Protein AF-A0A6B1GUC0-F1 (afdb_monomer_lite)

Sequence (117 aa):
MDTLRASFIAQIESIDLVAGLETDGDEVRFVRPDGSGQDVEWRVRIDSLELESGEGEGAQVLGRVRSAWSADGRPITVQQGPAGLVTDMPQWLLDAGLAPAECWALWDEEAKAWGWT

Secondary structure (DSSP, 8-state):
-HHHHHHHHHHHHTSTT-EEEEEETTEEEEEEE-SSS-EEEEEEEEEEEEEEEPSSTTPPEEEEEEEEEEETTEEPPEEEETTEEEE---HHHHHTT--SSEEEEEEETTTTEEEE-

Structure (mmCIF, N/CA/C/O backbone):
data_AF-A0A6B1GUC0-F1
#
_entry.id   AF-A0A6B1GUC0-F1
#
loop_
_atom_site.group_PDB
_atom_site.id
_atom_site.type_symbol
_atom_site.label_atom_id
_atom_site.label_alt_id
_atom_site.label_comp_id
_atom_site.label_asym_id
_atom_site.label_entity_id
_atom_site.label_seq_id
_atom_site.pdbx_PDB_ins_code
_atom_site.Cartn_x
_atom_site.Cartn_y
_atom_site.Cartn_z
_atom_site.occupancy
_atom_site.B_iso_or_equiv
_atom_site.auth_seq_id
_atom_site.auth_comp_id
_atom_site.auth_asym_id
_atom_site.auth_atom_id
_atom_site.pdbx_PDB_model_num
ATOM 1 N N . MET A 1 1 ? 0.705 -3.243 -1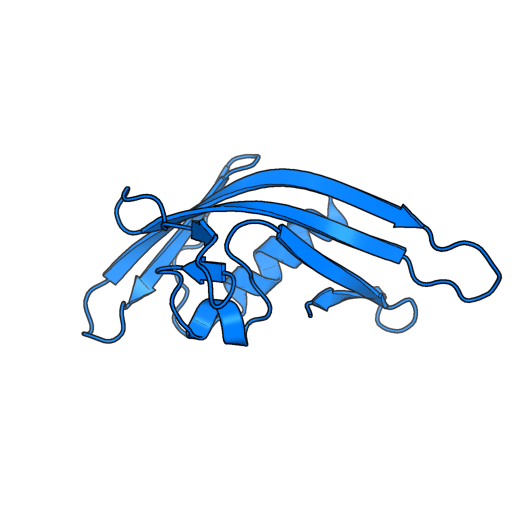8.121 1.00 55.38 1 MET A N 1
ATOM 2 C CA . MET A 1 1 ? -0.199 -2.556 -17.171 1.00 55.38 1 MET A CA 1
ATOM 3 C C . MET A 1 1 ? -0.752 -3.523 -16.135 1.00 55.38 1 MET A C 1
ATOM 5 O O . MET A 1 1 ? -0.598 -3.230 -14.959 1.00 55.38 1 MET A O 1
ATOM 9 N N . ASP A 1 2 ? -1.275 -4.688 -16.534 1.00 68.38 2 ASP A N 1
ATOM 10 C CA . ASP A 1 2 ? -1.741 -5.728 -15.594 1.00 68.38 2 ASP A CA 1
ATOM 11 C C . ASP A 1 2 ? -0.697 -6.140 -14.540 1.00 68.38 2 ASP A C 1
ATOM 13 O O . ASP A 1 2 ? -1.024 -6.309 -13.372 1.00 68.38 2 ASP A O 1
ATOM 17 N N . THR A 1 3 ? 0.584 -6.204 -14.917 1.00 85.31 3 THR A N 1
ATOM 18 C CA . THR A 1 3 ? 1.670 -6.595 -14.003 1.00 85.31 3 THR A CA 1
ATOM 19 C C . THR A 1 3 ? 1.947 -5.577 -12.894 1.00 85.31 3 THR A C 1
ATOM 21 O O . THR A 1 3 ? 2.282 -5.979 -11.785 1.00 85.31 3 THR A O 1
ATOM 24 N N . LEU A 1 4 ? 1.798 -4.271 -13.161 1.00 88.50 4 LEU A N 1
ATOM 25 C CA . LEU A 1 4 ? 1.992 -3.228 -12.144 1.00 88.50 4 LEU A CA 1
ATOM 26 C C . LEU A 1 4 ? 0.839 -3.242 -11.137 1.00 88.50 4 LEU A C 1
ATOM 28 O O . LEU A 1 4 ? 1.078 -3.196 -9.935 1.00 88.50 4 LEU A O 1
ATOM 32 N N . ARG A 1 5 ? -0.403 -3.378 -11.624 1.00 91.00 5 ARG A N 1
ATOM 33 C CA . ARG A 1 5 ? -1.581 -3.546 -10.763 1.00 91.00 5 ARG A CA 1
ATOM 34 C C . ARG A 1 5 ? -1.455 -4.786 -9.890 1.00 91.00 5 ARG A C 1
ATOM 36 O O . ARG A 1 5 ? -1.611 -4.686 -8.681 1.00 91.00 5 ARG A O 1
ATOM 43 N N . ALA A 1 6 ? -1.172 -5.934 -10.502 1.00 91.00 6 ALA A N 1
ATOM 44 C CA . ALA A 1 6 ? -1.032 -7.190 -9.780 1.00 91.00 6 ALA A CA 1
ATOM 45 C C . ALA A 1 6 ? 0.076 -7.102 -8.724 1.00 91.00 6 ALA A C 1
ATOM 47 O O . ALA A 1 6 ? -0.121 -7.558 -7.605 1.00 91.00 6 ALA A O 1
ATOM 48 N N . SER A 1 7 ? 1.198 -6.447 -9.042 1.00 91.50 7 SER A N 1
ATOM 49 C CA . SER A 1 7 ? 2.263 -6.221 -8.063 1.00 91.50 7 SER A CA 1
ATOM 50 C C . SER A 1 7 ? 1.842 -5.294 -6.924 1.00 91.50 7 SER A C 1
ATOM 52 O O . SER A 1 7 ? 2.177 -5.551 -5.775 1.00 91.50 7 SER A O 1
ATOM 54 N N . PHE A 1 8 ? 1.077 -4.239 -7.210 1.00 92.31 8 PHE A N 1
ATOM 55 C CA . PHE A 1 8 ? 0.575 -3.332 -6.176 1.00 92.31 8 PHE A CA 1
ATOM 56 C C . PHE A 1 8 ? -0.365 -4.061 -5.213 1.00 92.31 8 PHE A C 1
ATOM 58 O O . PHE A 1 8 ? -0.264 -3.917 -3.999 1.00 92.31 8 PHE A O 1
ATOM 65 N N . ILE A 1 9 ? -1.244 -4.903 -5.754 1.00 92.69 9 ILE A N 1
ATOM 66 C CA . ILE A 1 9 ? -2.145 -5.742 -4.961 1.00 92.69 9 ILE A CA 1
ATOM 67 C C . ILE A 1 9 ? -1.348 -6.768 -4.146 1.00 92.69 9 ILE A C 1
ATOM 69 O O . ILE A 1 9 ? -1.611 -6.930 -2.959 1.00 92.69 9 ILE A O 1
ATOM 73 N N . ALA A 1 10 ? -0.339 -7.409 -4.744 1.00 92.12 10 ALA A N 1
ATOM 74 C CA . ALA A 1 10 ? 0.543 -8.338 -4.039 1.00 92.12 10 ALA A CA 1
ATOM 75 C C . ALA A 1 10 ? 1.339 -7.648 -2.918 1.00 92.12 10 ALA A C 1
ATOM 77 O O . ALA A 1 10 ? 1.561 -8.245 -1.868 1.00 92.12 10 ALA A O 1
ATOM 78 N N . GLN A 1 11 ? 1.721 -6.380 -3.101 1.00 91.94 11 GLN A N 1
ATOM 79 C CA . GLN A 1 11 ? 2.369 -5.585 -2.060 1.00 91.94 11 GLN A CA 1
ATOM 80 C C . GLN A 1 11 ? 1.440 -5.369 -0.863 1.00 91.94 11 GLN A C 1
ATOM 82 O O . GLN A 1 11 ? 1.884 -5.499 0.273 1.00 91.94 11 GLN A O 1
ATOM 87 N N . ILE A 1 12 ? 0.152 -5.096 -1.106 1.00 92.38 12 ILE A N 1
ATOM 88 C CA . ILE A 1 12 ? -0.867 -4.998 -0.049 1.00 92.38 12 ILE A CA 1
ATOM 89 C C . ILE A 1 12 ? -1.053 -6.353 0.642 1.00 92.38 12 ILE A C 1
ATOM 91 O O . ILE A 1 12 ? -1.069 -6.416 1.867 1.00 92.38 12 ILE A O 1
ATOM 95 N N . GLU A 1 13 ? -1.165 -7.438 -0.126 1.00 93.19 13 GLU A N 1
ATOM 96 C CA . GLU A 1 13 ? -1.329 -8.796 0.409 1.00 93.19 13 GLU A CA 1
ATOM 97 C C . GLU A 1 13 ? -0.135 -9.238 1.269 1.00 93.19 13 GLU A C 1
ATOM 99 O O . GLU A 1 13 ? -0.302 -9.972 2.239 1.00 93.19 13 GLU A O 1
ATOM 104 N N . SER A 1 14 ? 1.069 -8.757 0.949 1.00 91.38 14 SER A N 1
ATOM 105 C CA . SER A 1 14 ? 2.292 -9.052 1.699 1.00 91.38 14 SER A CA 1
ATOM 106 C C . SER A 1 14 ? 2.369 -8.351 3.063 1.00 91.38 14 SER A C 1
ATOM 108 O O . SER A 1 14 ? 3.300 -8.625 3.826 1.00 91.38 14 SER A O 1
ATOM 110 N N . ILE A 1 15 ? 1.454 -7.430 3.378 1.00 91.25 15 ILE A N 1
ATOM 111 C CA . ILE A 1 15 ? 1.440 -6.726 4.662 1.00 91.25 15 ILE A CA 1
ATOM 112 C C . ILE A 1 15 ? 0.921 -7.659 5.757 1.00 91.25 15 ILE A C 1
ATOM 114 O O . ILE A 1 15 ? -0.137 -8.275 5.642 1.00 91.25 15 ILE A O 1
ATOM 118 N N . ASP A 1 16 ? 1.642 -7.702 6.877 1.00 90.25 16 ASP A N 1
ATOM 119 C CA . ASP A 1 16 ? 1.265 -8.526 8.022 1.00 90.25 16 ASP A CA 1
ATOM 120 C C . ASP A 1 16 ? -0.144 -8.177 8.542 1.00 90.25 16 ASP A C 1
ATOM 122 O O . ASP A 1 16 ? -0.518 -7.001 8.674 1.00 90.25 16 ASP A O 1
ATOM 126 N N . LEU A 1 17 ? -0.907 -9.227 8.862 1.00 90.38 17 LEU A N 1
ATOM 127 C CA . LEU A 1 17 ? -2.304 -9.195 9.314 1.00 90.38 17 LEU A CA 1
ATOM 128 C C . LEU A 1 17 ? -3.339 -8.739 8.275 1.00 90.38 17 LEU A C 1
ATOM 130 O O . LEU A 1 17 ? -4.509 -8.602 8.634 1.00 90.38 17 LEU A O 1
ATOM 134 N N . VAL A 1 18 ? -2.957 -8.518 7.014 1.00 92.62 18 VAL A N 1
ATOM 135 C CA . VAL A 1 18 ? -3.941 -8.356 5.938 1.00 92.62 18 VAL A CA 1
ATOM 136 C C . VAL A 1 18 ? -4.657 -9.684 5.707 1.00 92.62 18 VAL A C 1
ATOM 138 O O . VAL A 1 18 ? -4.038 -10.736 5.558 1.00 92.62 18 VAL A O 1
ATOM 141 N N . ALA A 1 19 ? -5.985 -9.637 5.693 1.00 93.38 19 ALA A N 1
ATOM 142 C CA . ALA A 1 19 ? -6.838 -10.797 5.484 1.00 93.38 19 ALA A CA 1
ATOM 143 C C . ALA A 1 19 ? -8.045 -10.443 4.613 1.00 93.38 19 ALA A C 1
ATOM 145 O O . ALA A 1 19 ? -8.464 -9.288 4.541 1.00 93.38 19 ALA A O 1
ATOM 146 N N . GLY A 1 20 ? -8.623 -11.459 3.964 1.00 92.81 20 GLY A N 1
ATOM 147 C CA . GLY A 1 20 ? -9.836 -11.293 3.159 1.00 92.81 20 GLY A CA 1
ATOM 148 C C . GLY A 1 20 ? -9.653 -10.306 2.008 1.00 92.81 20 GLY A C 1
ATOM 149 O O . GLY A 1 20 ? -10.536 -9.489 1.773 1.00 92.81 20 GLY A O 1
ATOM 150 N N . LEU A 1 21 ? -8.493 -10.338 1.344 1.00 95.25 21 LEU A N 1
ATOM 151 C CA . LEU A 1 21 ? -8.228 -9.462 0.213 1.00 95.25 21 LEU A CA 1
ATOM 152 C C . LEU A 1 21 ? -9.139 -9.836 -0.961 1.00 95.25 21 LEU A C 1
ATOM 154 O O . LEU A 1 21 ? -9.130 -10.964 -1.453 1.00 95.25 21 LEU A O 1
ATOM 158 N N . GLU A 1 22 ? -9.917 -8.863 -1.410 1.00 95.25 22 GLU A N 1
ATOM 159 C CA . GLU A 1 22 ? -10.831 -8.954 -2.538 1.00 95.25 22 GLU A CA 1
ATOM 160 C C . GLU A 1 22 ? -10.507 -7.848 -3.539 1.00 95.25 22 GLU A C 1
ATOM 162 O O . GLU A 1 22 ? -10.122 -6.735 -3.173 1.00 95.25 22 GLU A O 1
ATOM 167 N N . THR A 1 23 ? -10.675 -8.146 -4.824 1.00 93.69 23 THR A N 1
ATOM 168 C CA . THR A 1 23 ? -10.425 -7.189 -5.905 1.00 93.69 23 THR A CA 1
ATOM 169 C C . THR A 1 23 ? -11.647 -7.117 -6.808 1.00 93.69 23 THR A C 1
ATOM 171 O O . THR A 1 23 ? -12.197 -8.145 -7.200 1.00 93.69 23 THR A O 1
ATOM 174 N N . ASP A 1 24 ? -12.081 -5.900 -7.122 1.00 90.81 24 ASP A N 1
ATOM 175 C CA . ASP A 1 24 ? -13.194 -5.610 -8.025 1.00 90.81 24 ASP A CA 1
ATOM 176 C C . ASP A 1 24 ? -12.770 -4.493 -8.982 1.00 90.81 24 ASP A C 1
ATOM 178 O O . ASP A 1 24 ? -12.847 -3.302 -8.678 1.00 90.81 24 ASP A O 1
ATOM 182 N N . GLY A 1 25 ? -12.227 -4.888 -10.136 1.00 88.69 25 GLY A N 1
ATOM 183 C CA . GLY A 1 25 ? -11.683 -3.952 -11.117 1.00 88.69 25 GLY A CA 1
ATOM 184 C C . GLY A 1 25 ? -10.557 -3.094 -10.532 1.00 88.69 25 GLY A C 1
ATOM 185 O O . GLY A 1 25 ? -9.449 -3.582 -10.305 1.00 88.69 25 GLY A O 1
ATOM 186 N N . ASP A 1 26 ? -10.836 -1.803 -10.352 1.00 91.25 26 ASP A N 1
ATOM 187 C CA . ASP A 1 26 ? -9.925 -0.786 -9.808 1.00 91.25 26 ASP A CA 1
ATOM 188 C C . ASP A 1 26 ? -9.979 -0.670 -8.280 1.00 91.25 26 ASP A C 1
ATOM 190 O O . ASP 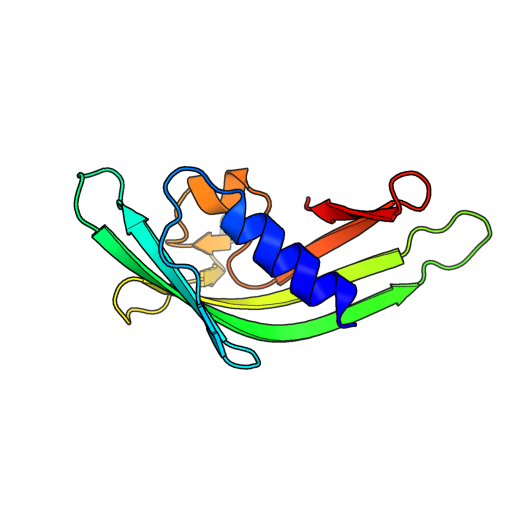A 1 26 ? -9.246 0.130 -7.703 1.00 91.25 26 ASP A O 1
ATOM 194 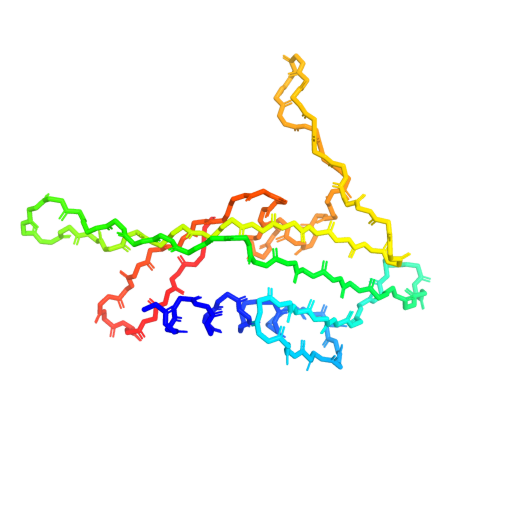N N . GLU A 1 27 ? -10.845 -1.429 -7.616 1.00 94.12 27 GLU A N 1
ATOM 195 C CA . GLU A 1 27 ? -10.995 -1.396 -6.167 1.00 94.12 27 GLU A CA 1
ATOM 196 C C . GLU A 1 27 ? -10.388 -2.646 -5.521 1.00 94.12 27 GLU A C 1
ATOM 198 O O . GLU A 1 27 ? -10.584 -3.770 -5.982 1.00 94.12 27 GLU A O 1
ATOM 203 N N . VAL A 1 28 ? -9.658 -2.443 -4.429 1.00 95.44 28 VAL A N 1
ATOM 204 C CA . VAL A 1 28 ? -9.117 -3.491 -3.563 1.00 95.44 28 VAL A CA 1
ATOM 205 C C . VAL A 1 28 ? -9.729 -3.296 -2.186 1.00 95.44 28 VAL A C 1
ATOM 207 O O . VAL A 1 28 ? -9.745 -2.178 -1.663 1.00 95.44 28 VAL A O 1
ATOM 210 N N . ARG A 1 29 ? -10.238 -4.370 -1.594 1.00 96.69 29 ARG A N 1
ATOM 211 C CA . ARG A 1 29 ? -10.782 -4.385 -0.236 1.00 96.69 29 ARG A CA 1
ATOM 212 C C . ARG A 1 29 ? -10.051 -5.427 0.580 1.00 96.69 29 ARG A C 1
ATOM 214 O O . ARG A 1 29 ? -9.708 -6.476 0.052 1.00 96.69 29 ARG A O 1
ATOM 221 N N . PHE A 1 30 ? -9.801 -5.138 1.843 1.00 96.12 30 PHE A N 1
ATOM 222 C CA . PHE A 1 30 ? -9.206 -6.096 2.764 1.00 96.12 30 PHE A CA 1
ATOM 223 C C . PHE A 1 30 ? -9.507 -5.696 4.202 1.00 96.12 30 PHE A C 1
ATOM 225 O O . PHE A 1 30 ? -9.909 -4.567 4.479 1.00 96.12 30 PHE A O 1
ATOM 232 N N . VAL A 1 31 ? -9.279 -6.613 5.131 1.00 95.44 31 VAL A N 1
ATOM 233 C CA . VAL A 1 31 ? -9.370 -6.346 6.564 1.00 95.44 31 VAL A CA 1
ATOM 234 C C . VAL A 1 31 ? -7.973 -6.353 7.154 1.00 95.44 31 VAL A C 1
ATOM 236 O O . VAL A 1 31 ? -7.150 -7.209 6.823 1.00 95.44 31 VAL A O 1
ATOM 239 N N . ARG A 1 32 ? -7.706 -5.395 8.040 1.00 92.81 32 ARG A N 1
ATOM 240 C CA . ARG A 1 32 ? -6.514 -5.407 8.885 1.00 92.81 32 ARG A CA 1
ATOM 241 C C . ARG A 1 32 ? -6.831 -4.777 10.242 1.00 92.81 32 ARG A C 1
ATOM 243 O O . ARG A 1 32 ? -7.446 -3.710 10.265 1.00 92.81 32 ARG A O 1
ATOM 250 N N . PRO A 1 33 ? -6.357 -5.350 11.359 1.00 88.81 33 PRO A N 1
ATOM 251 C CA . PRO A 1 33 ? -6.501 -4.727 12.667 1.00 88.81 33 PRO A CA 1
ATOM 252 C C . PRO A 1 33 ? -5.823 -3.349 12.745 1.00 88.81 33 PRO A C 1
ATOM 254 O O . PRO A 1 33 ? -4.718 -3.166 12.225 1.00 88.81 33 PRO A O 1
ATOM 257 N N . ASP A 1 34 ? -6.423 -2.386 13.451 1.00 80.38 34 ASP A N 1
ATOM 258 C CA . ASP A 1 34 ? -5.860 -1.029 13.626 1.00 80.38 34 ASP A CA 1
ATOM 259 C C . ASP A 1 34 ? -4.691 -0.959 14.631 1.00 80.38 34 ASP A C 1
ATOM 261 O O . ASP A 1 34 ? -4.091 0.092 14.836 1.00 80.38 34 ASP A O 1
ATOM 265 N N . GLY A 1 35 ? -4.351 -2.087 15.258 1.00 74.56 35 GLY A N 1
ATOM 266 C CA . GLY A 1 35 ? -3.370 -2.179 16.341 1.00 74.56 35 GLY A CA 1
ATOM 267 C C . GLY A 1 35 ? -3.995 -2.196 17.739 1.00 74.56 35 GLY A C 1
ATOM 268 O O . GLY A 1 35 ? -3.335 -2.637 18.678 1.00 74.56 35 GLY A O 1
ATOM 269 N N . SER A 1 36 ? -5.274 -1.821 17.885 1.00 79.81 36 SER A N 1
ATOM 270 C CA . SER A 1 36 ? -6.041 -2.020 19.127 1.00 79.81 36 SER A CA 1
ATOM 271 C C . SER A 1 36 ? -6.656 -3.425 19.243 1.00 79.81 36 SER A C 1
ATOM 273 O O . SER A 1 36 ? -7.150 -3.806 20.304 1.00 79.81 36 SER A O 1
ATOM 275 N N . GLY A 1 37 ? -6.597 -4.207 18.159 1.00 77.25 37 GLY A N 1
ATOM 276 C CA . GLY A 1 37 ? -7.242 -5.516 18.030 1.00 77.25 37 GLY A CA 1
ATOM 277 C C . GLY A 1 37 ? -8.642 -5.451 17.416 1.00 77.25 37 GLY A C 1
ATOM 278 O O . GLY A 1 37 ? -9.274 -6.494 17.271 1.00 77.25 37 GLY A O 1
ATOM 279 N N . GLN A 1 38 ? -9.124 -4.259 17.047 1.00 87.00 38 GLN A N 1
ATOM 280 C CA . GLN A 1 38 ? -10.338 -4.105 16.253 1.00 87.00 38 GLN A CA 1
ATOM 281 C C . GLN A 1 38 ? -10.013 -4.265 14.767 1.00 87.00 38 GLN A C 1
ATOM 283 O O . GLN A 1 38 ? -9.100 -3.614 14.255 1.00 87.00 38 GLN A O 1
ATOM 288 N N . ASP A 1 39 ? -10.780 -5.109 14.081 1.00 92.38 39 ASP A N 1
ATOM 289 C CA . ASP A 1 39 ? -10.735 -5.228 12.628 1.00 92.38 39 ASP A CA 1
ATOM 290 C C . ASP A 1 39 ? -11.258 -3.950 11.968 1.00 92.38 39 ASP A C 1
ATOM 292 O O . ASP A 1 39 ? -12.309 -3.428 12.347 1.00 92.38 39 ASP A O 1
ATOM 296 N N . VAL A 1 40 ? -10.516 -3.461 10.977 1.00 93.44 40 VAL A N 1
ATOM 297 C CA . VAL A 1 40 ? -10.879 -2.304 10.155 1.00 93.44 40 VAL A CA 1
ATOM 298 C C . VAL A 1 40 ? -10.975 -2.752 8.707 1.00 93.44 40 VAL A C 1
ATOM 300 O O . VAL A 1 40 ? -10.056 -3.400 8.195 1.00 93.44 40 VAL A O 1
ATOM 303 N N . GLU A 1 41 ? -12.073 -2.392 8.040 1.00 95.75 41 GLU A N 1
ATOM 304 C CA . GLU A 1 41 ? -12.210 -2.599 6.599 1.00 95.75 41 GLU A CA 1
ATOM 305 C C . GLU A 1 41 ? -11.440 -1.509 5.853 1.00 95.75 41 GLU A C 1
ATOM 307 O O . GLU A 1 41 ? -11.751 -0.320 5.938 1.00 95.75 41 GLU A O 1
ATOM 312 N N . TRP A 1 42 ? -10.445 -1.917 5.082 1.00 95.12 42 TRP A N 1
ATOM 313 C CA . TRP A 1 42 ? -9.684 -1.047 4.207 1.00 95.12 42 TRP A CA 1
ATOM 314 C C . TRP A 1 42 ? -10.187 -1.158 2.780 1.00 95.12 42 TRP A C 1
ATOM 316 O O . TRP A 1 42 ? -10.484 -2.239 2.271 1.00 95.12 42 TRP A O 1
ATOM 326 N N . ARG A 1 43 ? -10.237 -0.008 2.115 1.00 95.44 43 ARG A N 1
ATOM 327 C CA . ARG A 1 43 ? -10.581 0.110 0.706 1.00 95.44 43 ARG A CA 1
ATOM 328 C C . ARG A 1 43 ? -9.570 0.992 0.004 1.00 95.44 43 ARG A C 1
ATOM 330 O O . ARG A 1 43 ? -9.289 2.105 0.447 1.00 95.44 43 ARG A O 1
ATOM 337 N N . VAL A 1 44 ? -9.088 0.507 -1.127 1.00 94.56 44 VAL A N 1
ATOM 338 C CA . VAL A 1 44 ? -8.174 1.214 -2.015 1.00 94.56 44 VAL A CA 1
ATOM 339 C C . VAL A 1 44 ? -8.803 1.289 -3.384 1.00 94.56 44 VAL A C 1
ATOM 341 O O . VAL A 1 44 ? -9.113 0.262 -3.977 1.00 94.56 44 VAL A O 1
ATOM 344 N N . ARG A 1 45 ? -8.965 2.499 -3.906 1.00 94.88 45 ARG A N 1
ATOM 345 C CA . ARG A 1 45 ? -9.313 2.711 -5.307 1.00 94.88 45 ARG A CA 1
ATOM 346 C C . ARG A 1 45 ? -8.059 3.101 -6.065 1.00 94.88 45 ARG A C 1
ATOM 348 O O . ARG A 1 45 ? -7.417 4.079 -5.705 1.00 94.88 45 ARG A O 1
ATOM 355 N N . ILE A 1 46 ? -7.725 2.365 -7.112 1.00 93.88 46 ILE A N 1
ATOM 356 C CA . ILE A 1 46 ? -6.640 2.680 -8.036 1.00 93.88 46 ILE A CA 1
ATOM 357 C C . ILE A 1 46 ? -7.193 3.652 -9.078 1.00 93.88 46 ILE A C 1
ATOM 359 O O . ILE A 1 46 ? -7.997 3.283 -9.927 1.00 93.88 46 ILE A O 1
ATOM 363 N N . ASP A 1 47 ? -6.777 4.910 -9.011 1.00 92.94 47 ASP A N 1
ATOM 364 C CA . ASP A 1 47 ? -7.246 5.953 -9.921 1.00 92.94 47 ASP A CA 1
ATOM 365 C C . ASP A 1 47 ? -6.508 5.916 -11.264 1.00 92.94 47 ASP A C 1
ATOM 367 O O . ASP A 1 47 ? -7.085 6.223 -12.307 1.00 92.94 47 ASP A O 1
ATOM 371 N N . SER A 1 48 ? -5.210 5.596 -11.265 1.00 91.75 48 SER A N 1
ATOM 372 C CA . SER A 1 48 ? -4.388 5.578 -12.483 1.00 91.75 48 SER A CA 1
ATOM 373 C C . SER A 1 48 ? -3.147 4.702 -12.331 1.00 91.75 48 SER A C 1
ATOM 375 O O . SER A 1 48 ? -2.600 4.556 -11.237 1.00 91.75 48 SER A O 1
ATOM 377 N N . LEU A 1 49 ? -2.692 4.150 -13.457 1.00 92.44 49 LEU A N 1
ATOM 378 C CA . LEU A 1 49 ? -1.463 3.370 -13.583 1.00 92.44 49 LEU A CA 1
ATOM 379 C C . LEU A 1 49 ? -0.655 3.932 -14.750 1.00 92.44 49 LEU A C 1
ATOM 381 O O . LEU A 1 49 ? -1.119 3.904 -15.890 1.00 92.44 49 LEU A O 1
ATOM 385 N N . GLU A 1 50 ? 0.549 4.414 -14.475 1.00 91.88 50 GLU A N 1
ATOM 386 C CA . GLU A 1 50 ? 1.428 5.020 -15.474 1.00 91.88 50 GLU A CA 1
ATOM 387 C C . GLU A 1 50 ? 2.757 4.266 -15.522 1.00 91.88 50 GLU A C 1
ATOM 389 O O . GLU A 1 50 ? 3.281 3.835 -14.496 1.00 91.88 50 GLU A O 1
ATOM 394 N N . LEU A 1 51 ? 3.286 4.077 -16.730 1.00 89.81 51 LEU A N 1
ATOM 395 C CA . LEU A 1 51 ? 4.586 3.458 -16.966 1.00 89.81 51 LEU A CA 1
ATOM 396 C C . LEU A 1 51 ? 5.457 4.458 -17.712 1.00 89.81 51 LEU A C 1
ATOM 398 O O . LEU A 1 51 ? 5.137 4.847 -18.834 1.00 89.81 51 LEU A O 1
ATOM 402 N N . GLU A 1 52 ? 6.558 4.849 -17.094 1.00 87.00 52 GLU A N 1
ATOM 403 C CA . GLU A 1 52 ? 7.559 5.730 -17.672 1.00 87.00 52 GLU A CA 1
ATOM 404 C C . GLU A 1 52 ? 8.784 4.876 -18.006 1.00 87.00 52 GLU A C 1
ATOM 406 O O . GLU A 1 52 ? 9.416 4.279 -17.135 1.00 87.00 52 GLU A O 1
ATOM 411 N N . SER A 1 53 ? 9.071 4.740 -19.300 1.00 79.88 53 SER A N 1
ATOM 412 C CA . SER A 1 53 ? 10.284 4.059 -19.758 1.00 79.88 53 SER A CA 1
ATOM 413 C C . SER A 1 53 ? 11.415 5.071 -19.670 1.00 79.88 53 SER A C 1
ATOM 415 O O . SER A 1 53 ? 11.315 6.121 -20.305 1.00 79.88 53 SER A O 1
ATOM 417 N N . GLY A 1 54 ? 12.455 4.805 -18.881 1.00 66.56 54 GLY A N 1
ATOM 418 C CA . GLY A 1 54 ? 13.590 5.718 -18.832 1.00 66.56 54 GLY A CA 1
ATOM 419 C C . GLY A 1 54 ? 14.280 5.851 -20.201 1.00 66.56 54 GLY A C 1
ATOM 420 O O . GLY A 1 54 ? 14.220 4.951 -21.041 1.00 66.56 54 GLY A O 1
ATOM 421 N N . GLU A 1 55 ? 14.932 6.988 -20.443 1.00 62.44 55 GLU A N 1
ATOM 422 C CA . GLU A 1 55 ? 15.671 7.239 -21.684 1.00 62.44 55 GLU A CA 1
ATOM 423 C C . GLU A 1 55 ? 17.122 6.730 -21.572 1.00 62.44 55 GLU A C 1
ATOM 425 O O . GLU A 1 55 ? 17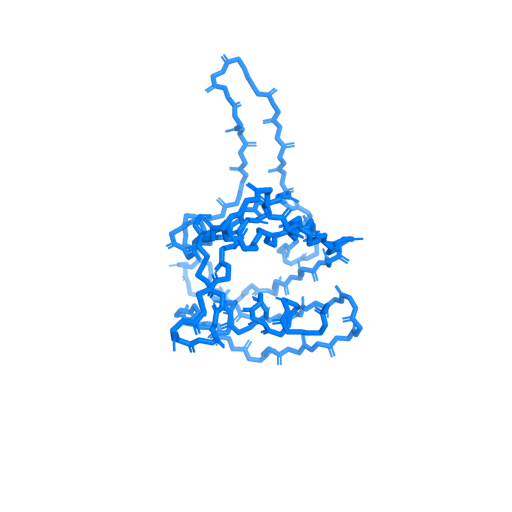.870 7.164 -20.697 1.00 62.44 55 GLU A O 1
ATOM 430 N N . GLY A 1 56 ? 17.536 5.834 -22.480 1.00 64.12 56 GLY A N 1
ATOM 431 C CA . GLY A 1 56 ? 18.922 5.353 -22.613 1.00 64.12 56 GLY A CA 1
ATOM 432 C C . GLY A 1 56 ? 19.122 3.847 -22.382 1.00 64.12 56 GLY A C 1
ATOM 433 O O . GLY A 1 56 ? 18.221 3.134 -21.944 1.00 64.12 56 GLY A O 1
ATOM 434 N N . GLU A 1 57 ? 20.321 3.343 -22.693 1.00 52.88 57 GLU A N 1
ATOM 435 C CA . GLU A 1 57 ? 20.707 1.955 -22.397 1.00 52.88 57 GLU A CA 1
ATOM 436 C C . GLU A 1 57 ? 20.833 1.746 -20.880 1.00 52.88 57 GLU A C 1
ATOM 438 O O . GLU A 1 57 ? 21.592 2.443 -20.209 1.00 52.88 57 GLU A O 1
ATOM 443 N N . GLY A 1 58 ? 20.080 0.781 -20.340 1.00 65.56 58 GLY A N 1
ATOM 444 C CA . GLY A 1 58 ? 20.056 0.463 -18.906 1.00 65.56 58 GLY A CA 1
ATOM 445 C C . GLY A 1 58 ? 19.069 1.289 -18.075 1.00 65.56 58 GLY A C 1
ATOM 446 O O . GLY A 1 58 ? 19.064 1.170 -16.851 1.00 65.56 58 GLY A O 1
ATOM 447 N N . ALA A 1 59 ? 18.232 2.116 -18.707 1.00 72.12 59 ALA A N 1
ATOM 448 C CA . ALA A 1 59 ? 17.233 2.897 -17.995 1.00 72.12 59 ALA A CA 1
ATOM 449 C C . ALA A 1 59 ? 16.103 1.996 -17.454 1.00 72.12 59 ALA A C 1
ATOM 451 O O . ALA A 1 59 ? 15.518 1.198 -18.188 1.00 72.12 59 ALA A O 1
ATOM 452 N N . GLN A 1 60 ? 15.810 2.111 -16.156 1.00 80.25 60 GLN A N 1
ATOM 453 C CA . GLN A 1 60 ? 14.756 1.332 -15.502 1.00 80.25 60 GLN A CA 1
ATOM 454 C C . GLN A 1 60 ? 13.367 1.824 -15.927 1.00 80.25 60 GLN A C 1
ATOM 456 O O . GLN A 1 60 ? 13.173 3.000 -16.246 1.00 80.25 60 GLN A O 1
ATOM 461 N N . VAL A 1 61 ? 12.386 0.921 -15.917 1.00 87.94 61 VAL A N 1
ATOM 462 C CA . VAL A 1 61 ? 10.980 1.297 -16.105 1.00 87.94 61 VAL A CA 1
ATOM 463 C C . VAL A 1 61 ? 10.415 1.719 -14.753 1.00 87.94 61 VAL A C 1
ATOM 465 O O . VAL A 1 61 ? 10.455 0.945 -13.798 1.00 87.94 61 VAL A O 1
ATOM 468 N N . LEU A 1 62 ? 9.876 2.932 -14.678 1.00 89.62 62 LEU A N 1
ATOM 469 C CA . LEU A 1 62 ? 9.202 3.461 -13.499 1.00 89.62 62 LEU A CA 1
ATOM 470 C C . LEU A 1 62 ? 7.692 3.247 -13.633 1.00 89.62 62 LEU A C 1
ATOM 472 O O . LEU A 1 62 ? 7.063 3.708 -14.583 1.00 89.62 62 LEU A O 1
ATOM 476 N N . GLY A 1 63 ? 7.104 2.557 -12.667 1.00 91.50 63 GLY A N 1
ATOM 477 C CA . GLY A 1 63 ? 5.667 2.444 -12.488 1.00 91.50 63 GLY A CA 1
ATOM 478 C C . GLY A 1 63 ? 5.179 3.472 -11.479 1.00 91.50 63 GLY A C 1
ATOM 479 O O . GLY A 1 63 ? 5.744 3.590 -10.394 1.00 91.50 63 GLY A O 1
ATOM 480 N N . ARG A 1 64 ? 4.116 4.202 -11.818 1.00 92.69 64 ARG A N 1
ATOM 481 C CA . ARG A 1 64 ? 3.401 5.078 -10.884 1.00 92.69 64 ARG A CA 1
ATOM 482 C C . ARG A 1 64 ? 1.977 4.575 -10.702 1.00 92.69 64 ARG A C 1
ATOM 484 O O . ARG A 1 64 ? 1.279 4.299 -11.680 1.00 92.69 64 ARG A O 1
ATOM 491 N N . VAL A 1 65 ? 1.551 4.468 -9.449 1.00 93.25 65 VAL A N 1
ATOM 492 C CA . VAL A 1 65 ? 0.192 4.076 -9.071 1.00 93.25 65 VAL A CA 1
ATOM 493 C C . VAL A 1 65 ? -0.431 5.202 -8.273 1.00 93.25 65 VAL A C 1
ATOM 495 O O . VAL A 1 65 ? 0.026 5.511 -7.174 1.00 93.25 65 VAL A O 1
ATOM 498 N N . ARG A 1 66 ? -1.493 5.800 -8.810 1.00 93.06 66 ARG A N 1
ATOM 499 C CA . ARG A 1 66 ? -2.319 6.744 -8.056 1.00 93.06 66 ARG A CA 1
ATOM 500 C C . ARG A 1 66 ? -3.468 6.005 -7.417 1.00 93.06 66 ARG A C 1
ATOM 502 O O . ARG A 1 66 ? -4.147 5.231 -8.092 1.00 93.06 66 ARG A O 1
ATOM 509 N N . SER A 1 67 ? -3.661 6.231 -6.127 1.00 92.56 67 SER A N 1
ATOM 510 C CA . SER A 1 67 ? -4.704 5.550 -5.374 1.00 92.56 67 SER A CA 1
ATOM 511 C C . SER A 1 67 ? -5.309 6.431 -4.293 1.00 92.56 67 SER A C 1
ATOM 513 O O . SER A 1 67 ? -4.657 7.335 -3.775 1.00 92.56 67 SER A O 1
ATOM 515 N N . ALA A 1 68 ? -6.556 6.132 -3.946 1.00 92.44 68 ALA A N 1
ATOM 516 C CA . ALA A 1 68 ? -7.286 6.738 -2.849 1.00 92.44 68 ALA A CA 1
ATOM 517 C C . ALA A 1 68 ? -7.625 5.672 -1.804 1.00 92.44 68 ALA A C 1
ATOM 519 O O . ALA A 1 68 ? -8.188 4.624 -2.126 1.00 92.44 68 ALA A O 1
ATOM 520 N N . TRP A 1 69 ? -7.305 5.966 -0.546 1.00 93.25 69 TRP A N 1
ATOM 521 C CA . TRP A 1 69 ? -7.435 5.039 0.575 1.00 93.25 69 TRP A CA 1
ATOM 522 C C . TRP A 1 69 ? -8.605 5.425 1.476 1.00 93.25 69 TRP A C 1
ATOM 524 O O . TRP A 1 69 ? -8.892 6.607 1.672 1.00 93.25 69 TRP A O 1
ATOM 534 N N . SER A 1 70 ? -9.287 4.434 2.040 1.00 93.56 70 SER A N 1
ATOM 535 C CA . SER A 1 70 ? -10.328 4.613 3.055 1.00 93.56 70 SER A CA 1
ATOM 536 C C . SER A 1 70 ? -10.284 3.487 4.087 1.00 93.56 70 SER A C 1
ATOM 538 O O . SER A 1 70 ? -10.014 2.343 3.733 1.00 93.56 70 SER A O 1
ATOM 540 N N . ALA A 1 71 ? -10.597 3.814 5.339 1.00 92.88 71 ALA A N 1
ATOM 541 C CA . ALA A 1 71 ? -10.692 2.894 6.470 1.00 92.88 71 ALA A CA 1
ATOM 542 C C . ALA A 1 71 ? -12.092 2.999 7.100 1.00 92.88 71 ALA A C 1
ATOM 544 O O . ALA A 1 71 ? -12.534 4.101 7.430 1.00 92.88 71 ALA A O 1
ATOM 545 N N . ASP A 1 72 ? -12.820 1.886 7.205 1.00 93.12 72 ASP A N 1
ATOM 546 C CA . ASP A 1 72 ? -14.233 1.818 7.616 1.00 93.12 72 ASP A CA 1
ATOM 547 C C . ASP A 1 72 ? -15.115 2.851 6.889 1.00 93.12 72 ASP A C 1
ATOM 549 O O . ASP A 1 72 ? -15.928 3.575 7.475 1.00 93.12 72 ASP A O 1
ATOM 553 N N . GLY A 1 73 ? -14.891 2.983 5.579 1.00 92.00 73 GLY A N 1
ATOM 554 C CA . GLY A 1 73 ? -15.592 3.940 4.720 1.00 92.00 73 GLY A CA 1
ATOM 555 C C . GLY A 1 73 ? -15.210 5.411 4.931 1.00 92.00 73 GLY A C 1
ATOM 556 O O . GLY A 1 73 ? -15.796 6.283 4.289 1.00 92.00 73 GLY A O 1
ATOM 557 N N . ARG A 1 74 ? -14.237 5.717 5.797 1.00 92.38 74 ARG A N 1
ATOM 558 C CA . ARG A 1 74 ? -13.706 7.074 5.987 1.00 92.38 74 ARG A CA 1
ATOM 559 C C . ARG A 1 74 ? -12.463 7.270 5.120 1.00 92.38 74 ARG A C 1
ATOM 561 O O . ARG A 1 74 ? -11.520 6.495 5.267 1.00 92.38 74 ARG A O 1
ATOM 568 N N . PRO A 1 75 ? -12.422 8.284 4.241 1.00 91.75 75 PRO A N 1
ATOM 569 C CA . PRO A 1 75 ? -11.251 8.533 3.413 1.00 91.75 75 PRO A CA 1
ATOM 570 C C . PRO A 1 75 ? -10.048 8.919 4.275 1.00 91.75 75 PRO A C 1
ATOM 572 O O . PRO A 1 75 ? -10.187 9.675 5.238 1.00 91.75 75 PRO A O 1
ATOM 575 N N . ILE A 1 76 ? -8.869 8.423 3.904 1.00 90.50 76 ILE A N 1
ATOM 576 C CA . ILE A 1 76 ? -7.611 8.861 4.504 1.00 90.50 76 ILE A CA 1
ATOM 577 C C . ILE A 1 76 ? -7.354 10.303 4.084 1.00 90.50 76 ILE A C 1
ATOM 579 O O . ILE A 1 76 ? -7.370 10.648 2.900 1.00 90.50 76 ILE A O 1
ATOM 583 N N . THR A 1 77 ? -7.111 11.158 5.070 1.00 86.88 77 THR A N 1
ATOM 584 C CA . THR A 1 77 ? -6.799 12.559 4.822 1.00 86.88 77 THR A CA 1
ATOM 585 C C . THR A 1 77 ? -5.357 12.688 4.349 1.00 86.88 77 THR A C 1
ATOM 587 O O . THR A 1 77 ? -4.437 12.096 4.919 1.00 86.88 77 THR A O 1
ATOM 590 N N . VAL A 1 78 ? -5.159 13.502 3.315 1.00 83.06 78 VAL A N 1
ATOM 591 C CA . VAL A 1 78 ? -3.846 13.928 2.829 1.00 83.06 78 VAL A CA 1
ATOM 592 C C . VAL A 1 78 ? -3.894 15.436 2.638 1.00 83.06 78 VAL A C 1
ATOM 594 O O . VAL A 1 78 ? -4.698 15.947 1.858 1.00 83.06 78 VAL A O 1
ATOM 597 N N . GLN A 1 79 ? -3.056 16.166 3.365 1.00 80.56 79 GLN A N 1
ATOM 598 C CA . GLN A 1 79 ? -3.001 17.623 3.329 1.00 80.56 79 GLN A CA 1
ATOM 599 C C . GLN A 1 79 ? -1.563 18.106 3.160 1.00 80.56 79 GLN A C 1
ATOM 601 O O . GLN A 1 79 ? -0.627 17.554 3.728 1.00 80.56 79 GLN A O 1
ATOM 606 N N . GLN A 1 80 ? -1.387 19.170 2.379 1.00 77.69 80 GLN A N 1
ATOM 607 C CA . GLN A 1 80 ? -0.119 19.889 2.296 1.00 77.69 80 GLN A CA 1
ATOM 608 C C . GLN A 1 80 ? -0.056 20.896 3.446 1.00 77.69 80 GLN A C 1
ATOM 610 O O . GLN A 1 80 ? -0.843 21.843 3.492 1.00 77.69 80 GLN A O 1
ATOM 615 N N . GLY A 1 81 ? 0.856 20.670 4.387 1.00 77.06 81 GLY A N 1
ATOM 616 C CA . GLY A 1 81 ? 1.142 21.576 5.491 1.00 77.06 81 GLY A CA 1
ATOM 617 C C . GLY A 1 81 ? 2.455 22.343 5.289 1.00 77.06 81 GLY A C 1
ATOM 618 O O . GLY A 1 81 ? 3.260 22.002 4.424 1.00 77.06 81 GLY A O 1
ATOM 619 N N . PRO A 1 82 ? 2.734 23.357 6.127 1.00 73.31 82 PRO A N 1
ATOM 620 C CA . PRO A 1 82 ? 3.984 24.124 6.069 1.00 73.31 82 PRO A CA 1
ATOM 621 C C . PRO A 1 82 ? 5.245 23.288 6.364 1.00 73.31 82 PRO A C 1
ATOM 623 O O . PRO A 1 82 ? 6.347 23.733 6.060 1.00 73.31 82 PRO A O 1
ATOM 626 N N . ALA A 1 83 ? 5.091 22.092 6.943 1.00 77.06 83 ALA A N 1
ATOM 627 C CA . ALA A 1 83 ? 6.170 21.144 7.227 1.00 77.06 83 ALA A CA 1
ATOM 628 C C . ALA A 1 83 ? 6.230 19.960 6.237 1.00 77.06 83 ALA A C 1
ATOM 630 O O . ALA A 1 83 ? 7.008 19.035 6.450 1.00 77.06 83 ALA A O 1
ATOM 631 N N . GLY A 1 84 ? 5.418 19.976 5.172 1.00 77.94 84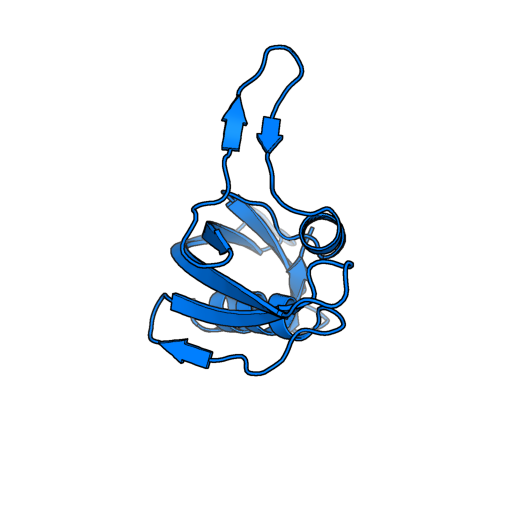 GLY A N 1
ATOM 632 C CA . GLY A 1 84 ? 5.308 18.887 4.198 1.00 77.94 84 GLY A CA 1
ATOM 633 C C . GLY A 1 84 ? 3.948 18.185 4.221 1.00 77.94 84 GLY A C 1
ATOM 634 O O . GLY A 1 84 ? 2.946 18.750 4.667 1.00 77.94 84 GLY A O 1
ATOM 635 N N . LEU A 1 85 ? 3.913 16.956 3.700 1.00 80.00 85 LEU A N 1
ATOM 636 C CA . LEU A 1 85 ? 2.711 16.127 3.626 1.00 80.00 85 LEU A CA 1
ATOM 637 C C . LEU A 1 85 ? 2.266 15.711 5.036 1.00 80.00 85 LEU A C 1
ATOM 639 O O . LEU A 1 85 ? 3.031 15.105 5.780 1.00 80.00 85 LEU A O 1
ATOM 643 N N . VAL A 1 86 ? 1.019 16.008 5.383 1.00 84.56 86 VAL A N 1
ATOM 644 C CA . VAL A 1 86 ? 0.350 15.515 6.588 1.00 84.56 86 VAL A CA 1
ATOM 645 C C . VAL A 1 86 ? -0.688 14.500 6.143 1.00 84.56 86 VAL A C 1
ATOM 647 O O . VAL A 1 86 ? -1.523 14.800 5.288 1.00 84.56 86 VAL A O 1
ATOM 650 N N . THR A 1 87 ? -0.632 13.295 6.698 1.00 86.50 87 THR A N 1
ATOM 651 C CA . THR A 1 87 ? -1.588 12.241 6.380 1.00 86.50 87 THR A CA 1
ATOM 652 C C . THR A 1 87 ? -1.946 11.431 7.613 1.00 86.50 87 THR A C 1
ATOM 654 O O . THR A 1 87 ? -1.094 11.190 8.463 1.00 86.50 87 THR A O 1
ATOM 657 N N . ASP A 1 88 ? -3.202 10.997 7.681 1.00 87.81 88 ASP A N 1
ATOM 658 C CA . ASP A 1 88 ? -3.666 10.011 8.662 1.00 87.81 88 ASP A CA 1
ATOM 659 C C . ASP A 1 88 ? -3.400 8.566 8.194 1.00 87.81 88 ASP A C 1
ATOM 661 O O . ASP A 1 88 ? -3.915 7.611 8.777 1.00 87.81 88 ASP A O 1
ATOM 665 N N . MET A 1 89 ? -2.619 8.381 7.120 1.00 88.50 89 MET A N 1
ATOM 666 C CA . MET A 1 89 ? -2.198 7.056 6.680 1.00 88.50 89 MET A CA 1
ATOM 667 C C . MET A 1 89 ? -1.348 6.399 7.774 1.00 88.50 89 MET A C 1
ATOM 669 O O . MET A 1 89 ? -0.381 6.999 8.250 1.00 88.50 89 MET A O 1
ATOM 673 N N . PRO A 1 90 ? -1.682 5.172 8.192 1.00 88.19 90 PRO A N 1
ATOM 674 C CA . PRO A 1 90 ? -0.949 4.514 9.253 1.00 88.19 90 PRO A CA 1
ATOM 675 C C . PRO A 1 90 ? 0.458 4.097 8.810 1.00 88.19 90 PRO A C 1
ATOM 677 O O . PRO A 1 90 ? 0.688 3.704 7.667 1.00 88.19 90 PRO A O 1
ATOM 680 N N . GLN A 1 91 ? 1.385 4.112 9.769 1.00 86.62 91 GLN A N 1
ATOM 681 C CA . GLN A 1 91 ? 2.813 3.882 9.534 1.00 86.62 91 GLN A CA 1
ATOM 682 C C . GLN A 1 91 ? 3.117 2.541 8.848 1.00 86.62 91 GLN A C 1
ATOM 684 O O . GLN A 1 91 ? 4.001 2.483 8.008 1.00 86.62 91 GLN A O 1
ATOM 689 N N . TRP A 1 92 ? 2.350 1.486 9.128 1.00 87.62 92 TRP A N 1
ATOM 690 C CA . TRP A 1 92 ? 2.567 0.166 8.525 1.00 87.62 92 TRP A CA 1
ATOM 691 C C . TRP A 1 92 ? 2.332 0.131 7.006 1.00 87.62 92 TRP A C 1
ATOM 693 O O . TRP A 1 92 ? 2.901 -0.724 6.336 1.00 87.62 92 TRP A O 1
ATOM 703 N N . LEU A 1 93 ? 1.520 1.043 6.452 1.00 88.75 93 LEU A N 1
ATOM 704 C CA . LEU A 1 93 ? 1.402 1.198 4.998 1.00 88.75 93 LEU A CA 1
ATOM 705 C C . LEU A 1 93 ? 2.639 1.890 4.428 1.00 88.75 93 LEU A C 1
ATOM 707 O O . LEU A 1 93 ? 3.186 1.446 3.422 1.00 88.75 93 LEU A O 1
ATOM 711 N N . LEU A 1 94 ? 3.098 2.941 5.110 1.00 88.38 94 LEU A N 1
ATOM 712 C CA . LEU A 1 94 ? 4.286 3.695 4.717 1.00 88.38 94 LEU A CA 1
ATOM 713 C C . LEU A 1 94 ? 5.540 2.809 4.760 1.00 88.38 94 LEU A C 1
ATOM 715 O O . LEU A 1 94 ? 6.332 2.826 3.823 1.00 88.38 94 LEU A O 1
ATOM 719 N N . ASP A 1 95 ? 5.687 1.978 5.796 1.00 87.00 95 ASP A N 1
ATOM 720 C CA . ASP A 1 95 ? 6.782 1.006 5.925 1.00 87.00 95 ASP A CA 1
ATOM 721 C C . ASP A 1 95 ? 6.732 -0.089 4.845 1.00 87.00 95 ASP A C 1
ATOM 723 O O . ASP A 1 95 ? 7.760 -0.679 4.515 1.00 87.00 95 ASP A O 1
ATOM 727 N N . ALA A 1 96 ? 5.555 -0.350 4.268 1.00 86.00 96 ALA A N 1
ATOM 728 C CA . ALA A 1 96 ? 5.383 -1.247 3.128 1.00 86.00 96 ALA A CA 1
ATOM 729 C C . ALA A 1 96 ? 5.653 -0.560 1.773 1.00 86.00 96 ALA A C 1
ATOM 731 O O . ALA A 1 96 ? 5.403 -1.166 0.731 1.00 86.00 96 ALA A O 1
ATOM 732 N N . GLY A 1 97 ? 6.132 0.690 1.758 1.00 84.44 97 GLY A N 1
ATOM 733 C CA . GLY A 1 97 ? 6.368 1.456 0.529 1.00 84.44 97 GLY A CA 1
ATOM 734 C C . GLY A 1 97 ? 5.079 1.910 -0.165 1.00 84.44 97 GLY A C 1
ATOM 735 O O . GLY A 1 97 ? 5.085 2.198 -1.360 1.00 84.44 97 GLY A O 1
ATOM 736 N N . LEU A 1 98 ? 3.953 1.941 0.559 1.00 89.19 98 LEU A N 1
ATOM 737 C CA . LEU A 1 98 ? 2.669 2.411 0.046 1.00 89.19 98 LEU A CA 1
ATOM 738 C C . LEU A 1 98 ? 2.379 3.813 0.576 1.00 89.19 98 LEU A C 1
ATOM 740 O O . LEU A 1 98 ? 2.432 4.074 1.773 1.00 89.19 98 LEU A O 1
ATOM 744 N N . ALA A 1 99 ? 2.024 4.713 -0.331 1.00 86.19 99 ALA A N 1
ATOM 745 C CA . ALA A 1 99 ? 1.749 6.114 -0.059 1.00 86.19 99 ALA A CA 1
ATOM 746 C C . ALA A 1 99 ? 0.286 6.470 -0.389 1.00 86.19 99 ALA A C 1
ATOM 748 O O . ALA A 1 99 ? -0.340 5.849 -1.252 1.00 86.19 99 ALA A O 1
ATOM 749 N N . PRO A 1 100 ? -0.284 7.498 0.267 1.00 81.31 100 PRO A N 1
ATOM 750 C CA . PRO A 1 100 ? -1.733 7.696 0.283 1.00 81.31 100 PRO A CA 1
ATOM 751 C C . PRO A 1 100 ? -2.301 8.332 -0.992 1.00 81.31 100 PRO A C 1
ATOM 753 O O . PRO A 1 100 ? -3.518 8.414 -1.123 1.00 81.31 100 PRO A O 1
ATOM 756 N N . ALA A 1 101 ? -1.447 8.813 -1.899 1.00 84.38 101 ALA A N 1
ATOM 757 C CA . ALA A 1 101 ? -1.862 9.465 -3.143 1.00 84.38 101 ALA A CA 1
ATOM 758 C C . ALA A 1 101 ? -1.144 8.893 -4.370 1.00 84.38 101 ALA A C 1
ATOM 760 O O . ALA A 1 101 ? -1.774 8.637 -5.395 1.00 84.38 101 ALA A O 1
ATOM 761 N N . GLU A 1 102 ? 0.169 8.685 -4.279 1.00 88.62 102 GLU A N 1
ATOM 762 C CA . GLU A 1 102 ? 0.980 8.193 -5.388 1.00 88.62 102 GLU A CA 1
ATOM 763 C C . GLU A 1 102 ? 2.091 7.288 -4.855 1.00 88.62 102 GLU A C 1
ATOM 765 O O . GLU A 1 102 ? 2.877 7.720 -4.018 1.00 88.62 102 GLU A O 1
ATOM 770 N N . CYS A 1 103 ? 2.128 6.042 -5.328 1.00 89.56 103 CYS A N 1
ATOM 771 C CA . CYS A 1 103 ? 3.178 5.065 -5.043 1.00 89.56 103 CYS A CA 1
ATOM 772 C C . CYS A 1 103 ? 4.050 4.881 -6.281 1.00 89.56 103 CYS A C 1
ATOM 774 O O . CYS A 1 103 ? 3.536 4.893 -7.409 1.00 89.56 103 CYS A O 1
ATOM 776 N N . TRP A 1 104 ? 5.341 4.647 -6.073 1.00 89.50 104 TRP A N 1
ATOM 777 C CA . TRP A 1 104 ? 6.286 4.387 -7.150 1.00 89.50 104 TRP A CA 1
ATOM 778 C C . TRP A 1 104 ? 6.886 2.994 -7.017 1.00 89.50 104 TRP A C 1
ATOM 780 O O . TRP A 1 104 ? 7.140 2.501 -5.921 1.00 89.50 104 TRP A O 1
ATOM 790 N N . ALA A 1 105 ? 7.127 2.366 -8.161 1.00 89.81 105 ALA A N 1
ATOM 791 C CA . ALA A 1 105 ? 7.857 1.118 -8.233 1.00 89.81 105 ALA A CA 1
ATOM 792 C C . ALA A 1 105 ? 8.833 1.139 -9.401 1.00 89.81 105 ALA A C 1
ATOM 794 O O . ALA A 1 105 ? 8.526 1.660 -10.472 1.00 89.81 105 ALA A O 1
ATOM 795 N N . LEU A 1 106 ? 9.995 0.530 -9.215 1.00 89.75 106 LEU A N 1
ATOM 796 C CA . LEU A 1 106 ? 10.968 0.325 -10.279 1.00 89.75 106 LEU A CA 1
ATOM 797 C C . LEU A 1 106 ? 10.879 -1.115 -10.765 1.00 89.75 106 LEU A C 1
ATOM 799 O O . LEU A 1 106 ? 10.813 -2.050 -9.968 1.00 89.75 106 LEU A O 1
ATOM 803 N N . TRP A 1 107 ? 10.850 -1.299 -12.080 1.00 89.19 107 TRP A N 1
ATOM 804 C CA . TRP A 1 107 ? 10.900 -2.627 -12.667 1.00 89.19 107 TRP A CA 1
ATOM 805 C C . TRP A 1 107 ? 12.319 -3.179 -12.581 1.00 89.19 107 TRP A C 1
ATOM 807 O O . TRP A 1 107 ? 13.268 -2.577 -13.095 1.00 89.19 107 TRP A O 1
ATOM 817 N N . ASP A 1 108 ? 12.442 -4.341 -11.956 1.00 86.31 108 ASP A N 1
ATOM 818 C CA . ASP A 1 108 ? 13.670 -5.105 -11.889 1.00 86.31 108 ASP A CA 1
ATOM 819 C C . ASP A 1 108 ? 13.689 -6.150 -13.013 1.00 86.31 108 ASP A C 1
ATOM 821 O O . ASP A 1 108 ? 12.901 -7.101 -13.047 1.00 86.31 108 ASP A O 1
ATOM 825 N N . GLU A 1 109 ? 14.590 -5.949 -13.974 1.00 83.44 109 GLU A N 1
ATOM 826 C CA . GLU A 1 109 ? 14.730 -6.827 -15.136 1.00 83.44 109 GLU A CA 1
ATOM 827 C C . GLU A 1 109 ? 15.312 -8.206 -14.788 1.00 83.44 109 GLU A C 1
ATOM 829 O O . GLU A 1 109 ? 15.078 -9.151 -15.547 1.00 83.44 109 GLU A O 1
ATOM 834 N N . GLU A 1 110 ? 16.051 -8.336 -13.683 1.00 84.38 110 GLU A N 1
ATOM 835 C CA . GLU A 1 110 ? 16.699 -9.581 -13.255 1.00 84.38 110 GLU A CA 1
ATOM 836 C C . GLU A 1 110 ? 15.709 -10.480 -12.503 1.00 84.38 110 GLU A C 1
ATOM 838 O O . GLU A 1 110 ? 15.527 -11.647 -12.854 1.00 84.38 110 GLU A O 1
ATOM 843 N N . ALA A 1 111 ? 14.996 -9.914 -11.531 1.00 84.50 111 ALA A N 1
ATOM 844 C CA . ALA A 1 111 ? 13.950 -10.561 -10.751 1.00 84.50 111 ALA A CA 1
ATOM 845 C C . ALA A 1 111 ? 12.618 -10.681 -11.507 1.00 84.50 111 ALA A C 1
ATOM 847 O O . ALA A 1 111 ? 11.738 -11.426 -11.076 1.00 84.50 111 ALA A O 1
ATOM 848 N N . LYS A 1 112 ? 12.456 -9.953 -12.625 1.00 84.44 112 LYS A N 1
ATOM 849 C CA . LYS A 1 112 ? 11.196 -9.838 -13.382 1.00 84.44 112 LYS A CA 1
ATOM 850 C C . LYS A 1 112 ? 10.026 -9.429 -12.480 1.00 84.44 112 LYS A C 1
ATO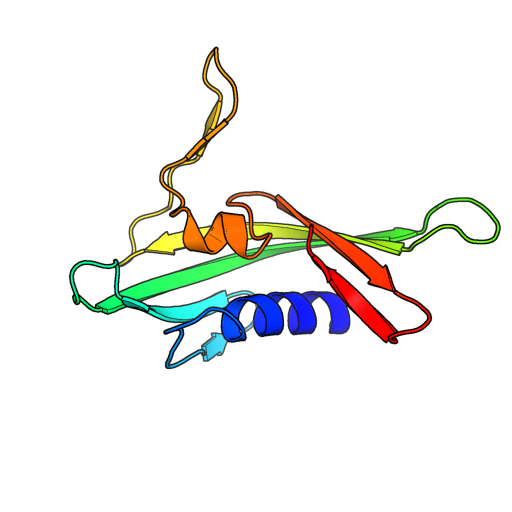M 852 O O . LYS A 1 112 ? 8.924 -9.972 -12.587 1.00 84.44 112 LYS A O 1
ATOM 857 N N . ALA A 1 113 ? 10.284 -8.476 -11.588 1.00 86.56 113 ALA A N 1
ATOM 858 C CA . ALA A 1 113 ? 9.358 -8.030 -10.556 1.00 86.56 113 ALA A CA 1
ATOM 859 C C . ALA A 1 113 ? 9.436 -6.512 -10.353 1.00 86.56 113 ALA A C 1
ATOM 861 O O . ALA A 1 113 ? 10.407 -5.864 -10.732 1.00 86.56 113 ALA A O 1
ATOM 862 N N . TRP A 1 114 ? 8.402 -5.938 -9.743 1.00 88.38 114 TRP A N 1
ATOM 863 C CA . TRP A 1 114 ? 8.401 -4.531 -9.343 1.00 88.38 114 TRP A CA 1
ATOM 864 C C . TRP A 1 114 ? 8.933 -4.393 -7.916 1.00 88.38 114 TRP A C 1
ATOM 866 O O . TRP A 1 114 ? 8.426 -5.055 -7.013 1.00 88.38 114 TRP A O 1
ATOM 876 N N . GLY A 1 115 ? 9.913 -3.514 -7.714 1.00 85.69 115 GLY A N 1
ATOM 877 C CA . GLY A 1 115 ? 10.379 -3.093 -6.395 1.00 85.69 115 GLY A CA 1
ATOM 878 C C . GLY A 1 115 ? 9.701 -1.792 -5.973 1.00 85.69 115 GLY A C 1
ATOM 879 O O . GLY A 1 115 ? 9.883 -0.771 -6.635 1.00 85.69 115 GLY A O 1
ATOM 880 N N . TRP A 1 116 ? 8.919 -1.838 -4.895 1.00 85.19 116 TRP A N 1
ATOM 881 C CA . TRP A 1 116 ? 8.222 -0.684 -4.312 1.00 85.19 116 TRP A CA 1
ATOM 882 C C . TRP A 1 116 ? 9.166 0.128 -3.419 1.00 85.19 116 TRP A C 1
ATOM 884 O O . TRP A 1 116 ? 9.962 -0.463 -2.686 1.00 85.19 116 TRP A O 1
ATOM 894 N N . THR A 1 117 ? 9.090 1.461 -3.498 1.00 68.44 117 THR A N 1
ATOM 895 C CA . THR A 1 117 ? 9.962 2.395 -2.762 1.00 68.44 117 THR A CA 1
ATOM 896 C C . THR A 1 117 ? 9.220 3.603 -2.215 1.00 68.44 117 THR A C 1
ATOM 898 O O . THR A 1 117 ? 8.141 3.941 -2.747 1.00 68.44 117 THR A O 1
#

Radius of gyration: 14.98 Å; chains: 1; bounding box: 36×35×42 Å

pLDDT: mean 86.94, std 8.45, range [52.88, 96.69]

Foldseek 3Di:
DVQLVVQVLVLQVPQPQWADWDDDPQKIWTWHDPVVRDIKIKMKGFPDWDWDQDDDDPTWIKIKTFIWIDINNHTWDWDQDPVGIDIPPDVSCVVSLHDRTMWMWTQDPVVRHTHTD